Protein AF-A0A0X8JQM3-F1 (afdb_monomer)

pLDDT: mean 90.04, std 14.04, range [33.53, 98.5]

Secondary structure (DSSP, 8-state):
---EEEETTEEEEEHHHHHHHHHHHHHS-HHHHHHHTT--HHHHHHHHHHHHHHHTS-SEEEESSSS-EEEE-HHHHHHHHHHHHHHHHHHHHHHHHHHHHH-TT---HHHHHHHH-TTGGGG-

InterPro domains:
  IPR000847 LysR, HTH, N-terminal domain [PF00126] (20-77)
  IPR036388 Winged helix-like DNA-binding domain superfamily [G3DSA:1.10.10.10] (1-120)
  IPR036390 Winged helix DNA-binding domain superfamily [SSF46785] (2-94)
  IPR051815 Molybdate-responsive transcriptional regulator [PTHR30432] (2-79)

Solvent-accessible surface area (backbone atoms only — not comparable to full-atom values): 7114 Å² total; per-residue (Å²): 136,92,62,72,44,68,59,90,96,40,80,43,45,34,61,74,53,36,51,41,54,51,32,18,56,74,62,30,18,61,55,60,20,16,54,78,68,79,39,53,53,67,57,45,52,51,52,52,49,51,27,26,65,75,68,75,47,66,38,61,44,78,45,81,92,86,71,75,27,33,37,60,30,75,61,29,49,49,54,34,53,52,50,54,54,51,51,51,54,52,51,53,51,50,50,55,51,45,23,72,77,76,35,80,84,66,71,55,71,68,59,50,49,52,72,74,48,73,75,74,66,84,79,117

Mean predicted aligned error: 6.15 Å

Radius of gyration: 17.43 Å; Cα contacts (8 Å, |Δi|>4): 123; chains: 1; bounding box: 42×26×52 Å

Foldseek 3Di:
DWDFDDDDPDGQGTDLLLQLQVLLQVVLDSCRSCVVSVHHSVVSVVSQVSNCVVVVHHQWDFDDDDDTGIHGDPVVVVVSVVNVVVVVVVVVVVQVVCCVPVHVPDDDPVRVCCVVPVPPPPPD

Organism: NCBI:txid888061

Nearest PDB structures (foldseek):
  1b9m-assembly1_A  TM=7.193E-01  e=2.622E-07  Escherichia coli
  1b9m-assembly1_B  TM=7.383E-01  e=9.643E-06  Escherichia coli
  1b9n-assembly1_B  TM=7.422E-01  e=1.704E-05  Escherichia coli
  1o7l-assembly2_C  TM=7.874E-01  e=2.060E-05  Escherichia coli
  2ijl-assembly1_A  TM=8.083E-01  e=3.329E-04  Agrobacterium fabrum str. C58

Structure (mmCIF, N/CA/C/O backbone):
data_AF-A0A0X8JQM3-F1
#
_entry.id   AF-A0A0X8JQM3-F1
#
loop_
_atom_site.group_PDB
_atom_site.id
_atom_site.type_symbol
_atom_site.label_atom_id
_atom_site.label_alt_id
_atom_site.label_comp_id
_atom_site.label_asym_id
_atom_site.label_entity_id
_atom_site.label_seq_id
_atom_site.pdbx_PDB_ins_code
_atom_site.Cartn_x
_atom_site.Cartn_y
_atom_site.Cartn_z
_atom_site.occupancy
_atom_site.B_iso_or_equiv
_atom_site.auth_seq_id
_atom_site.auth_comp_id
_atom_site.auth_asym_id
_atom_site.auth_atom_id
_atom_site.pdbx_PDB_model_num
ATOM 1 N N . MET A 1 1 ? -5.191 5.503 10.785 1.00 79.19 1 MET A N 1
ATOM 2 C CA . MET A 1 1 ? -4.125 4.863 11.588 1.00 79.19 1 MET A CA 1
ATOM 3 C C . MET A 1 1 ? -2.926 4.608 10.686 1.00 79.19 1 MET A C 1
ATOM 5 O O . MET A 1 1 ? -3.125 4.148 9.568 1.00 79.19 1 MET A O 1
ATOM 9 N N . HIS A 1 2 ? -1.709 4.935 11.121 1.00 87.31 2 HIS A N 1
ATOM 10 C CA . HIS A 1 2 ? -0.497 4.636 10.355 1.00 87.31 2 HIS A CA 1
ATOM 11 C C . HIS A 1 2 ? 0.145 3.372 10.925 1.00 87.31 2 HIS A C 1
ATOM 13 O O . HIS A 1 2 ? 0.636 3.398 12.046 1.00 87.31 2 HIS A O 1
ATOM 19 N N . LEU A 1 3 ? 0.104 2.276 10.164 1.00 94.94 3 LEU A N 1
ATOM 20 C CA . LEU A 1 3 ? 0.777 1.023 10.505 1.00 94.94 3 LEU A CA 1
ATOM 21 C C . LEU A 1 3 ? 1.906 0.759 9.513 1.00 94.94 3 LEU A C 1
ATOM 23 O O . LEU A 1 3 ? 1.741 0.936 8.298 1.00 94.94 3 LEU A O 1
ATOM 27 N N . TRP A 1 4 ? 3.044 0.324 10.039 1.00 96.19 4 TRP A N 1
ATOM 28 C CA . TRP A 1 4 ? 4.214 -0.048 9.261 1.00 96.19 4 TRP A CA 1
ATOM 29 C C . TRP A 1 4 ? 5.013 -1.143 9.973 1.00 96.19 4 TRP A C 1
ATOM 31 O O . TRP A 1 4 ? 4.819 -1.405 11.157 1.00 96.19 4 TRP A O 1
ATOM 41 N N . LEU A 1 5 ? 5.869 -1.810 9.206 1.00 96.31 5 LEU A N 1
ATOM 42 C CA . LEU A 1 5 ? 6.745 -2.888 9.634 1.00 96.31 5 LEU A CA 1
ATOM 43 C C . LEU A 1 5 ? 8.193 -2.419 9.512 1.00 96.31 5 LEU A C 1
ATOM 45 O O . LEU A 1 5 ? 8.596 -1.862 8.482 1.00 96.31 5 LEU A O 1
ATOM 49 N N . GLU A 1 6 ? 8.961 -2.671 10.564 1.00 94.88 6 GLU A N 1
ATOM 50 C CA . GLU A 1 6 ? 10.368 -2.300 10.677 1.00 94.88 6 GLU A CA 1
ATOM 51 C C . GLU A 1 6 ? 11.237 -3.544 10.835 1.00 94.88 6 GLU A C 1
ATOM 53 O O . GLU A 1 6 ? 10.807 -4.556 11.391 1.00 94.88 6 GLU A O 1
ATOM 58 N N . LEU A 1 7 ? 12.464 -3.457 10.332 1.00 91.44 7 LEU A N 1
ATOM 59 C CA . LEU A 1 7 ? 13.528 -4.401 10.633 1.00 91.44 7 LEU A CA 1
ATOM 60 C C . LEU A 1 7 ? 14.803 -3.604 10.915 1.00 91.44 7 LEU A C 1
ATOM 62 O O . LEU A 1 7 ? 15.263 -2.840 10.065 1.00 91.44 7 LEU A O 1
ATOM 66 N N . GLY A 1 8 ? 15.349 -3.759 12.123 1.00 89.19 8 GLY A N 1
ATOM 67 C CA . GLY A 1 8 ? 16.40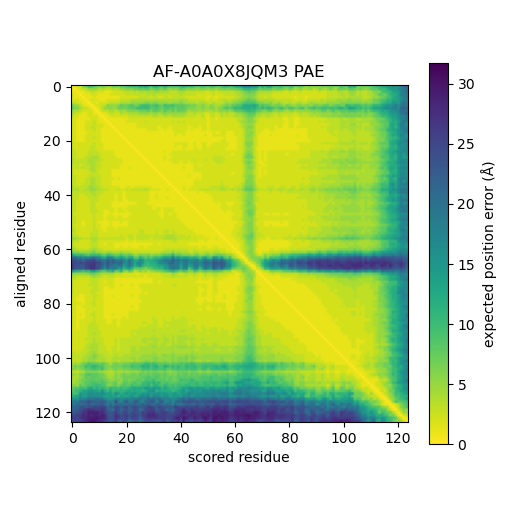3 -2.872 12.618 1.00 89.19 8 GLY A CA 1
ATOM 68 C C . GLY A 1 8 ? 15.902 -1.428 12.681 1.00 89.19 8 GLY A C 1
ATOM 69 O O . GLY A 1 8 ? 14.836 -1.168 13.224 1.00 89.19 8 GLY A O 1
ATOM 70 N N . GLU A 1 9 ? 16.644 -0.502 12.078 1.00 86.44 9 GLU A N 1
ATOM 71 C CA . GLU A 1 9 ? 16.296 0.928 12.028 1.00 86.44 9 GLU A CA 1
ATOM 72 C C . GLU A 1 9 ? 15.525 1.319 10.749 1.00 86.44 9 GLU A C 1
ATOM 74 O O . GLU A 1 9 ? 15.387 2.499 10.429 1.00 86.44 9 GLU A O 1
ATOM 79 N N . SER A 1 10 ? 15.058 0.341 9.963 1.00 84.38 10 SER A N 1
ATOM 80 C CA . SER A 1 10 ? 14.477 0.581 8.636 1.00 84.38 10 SER A CA 1
ATOM 81 C C . SER A 1 10 ? 13.016 0.157 8.531 1.00 84.38 10 SER A C 1
ATOM 83 O O . SER A 1 10 ? 12.674 -1.017 8.679 1.00 84.38 10 SER A O 1
ATOM 85 N N . VAL A 1 11 ? 12.152 1.105 8.152 1.00 90.69 11 VAL A N 1
ATOM 86 C CA . VAL A 1 11 ? 10.770 0.824 7.734 1.00 90.69 11 VAL A CA 1
ATOM 87 C C . VAL A 1 11 ? 10.783 0.153 6.363 1.00 90.69 11 VAL A C 1
ATOM 89 O O . VAL A 1 11 ? 11.002 0.821 5.343 1.00 90.69 11 VAL A O 1
ATOM 92 N N . TYR A 1 12 ? 10.475 -1.141 6.317 1.00 94.00 12 TYR A N 1
ATOM 93 C CA . TYR A 1 12 ? 10.505 -1.913 5.075 1.00 94.00 12 TYR A CA 1
ATOM 94 C C . TYR A 1 12 ? 9.128 -2.077 4.438 1.00 94.00 12 TYR A C 1
ATOM 96 O O . TYR A 1 12 ? 9.044 -2.164 3.215 1.00 94.00 12 TYR A O 1
ATOM 104 N N . PHE A 1 13 ? 8.035 -2.059 5.205 1.00 97.38 13 PHE A N 1
ATOM 105 C CA . PHE A 1 13 ? 6.692 -2.189 4.633 1.00 97.38 13 PHE A CA 1
ATOM 106 C C . PHE A 1 13 ? 5.640 -1.389 5.394 1.00 97.38 13 PHE A C 1
ATOM 108 O O . PHE A 1 13 ? 5.813 -1.052 6.553 1.00 97.38 13 PHE A O 1
ATOM 115 N N . GLY A 1 14 ? 4.555 -1.019 4.725 1.00 97.00 14 GLY A N 1
ATOM 116 C CA . GLY A 1 14 ? 3.503 -0.181 5.295 1.00 97.00 14 GLY A CA 1
ATOM 117 C C . GLY A 1 14 ? 2.445 0.144 4.250 1.00 97.00 14 GLY A C 1
ATOM 118 O O . GLY A 1 14 ? 2.628 -0.172 3.070 1.00 97.00 14 GLY A O 1
ATOM 119 N N . MET A 1 15 ? 1.377 0.837 4.651 1.00 96.44 15 MET A N 1
ATOM 120 C CA . MET A 1 15 ? 0.230 1.088 3.766 1.00 96.44 15 MET A CA 1
ATOM 121 C C . MET A 1 15 ? 0.627 1.761 2.445 1.00 96.44 15 MET A C 1
ATOM 123 O O . MET A 1 15 ? 0.203 1.338 1.376 1.00 96.44 15 MET A O 1
ATOM 127 N N . GLY A 1 16 ? 1.527 2.749 2.483 1.00 96.00 16 GLY A N 1
ATOM 128 C CA . GLY A 1 16 ? 1.990 3.424 1.265 1.00 96.00 16 GLY A CA 1
ATOM 129 C C . GLY A 1 16 ? 2.733 2.510 0.280 1.00 96.00 16 GLY A C 1
ATOM 130 O O . GLY A 1 16 ? 2.675 2.744 -0.923 1.00 96.00 16 GLY A O 1
ATOM 131 N N . ARG A 1 17 ? 3.417 1.464 0.765 1.00 97.44 17 ARG A N 1
ATOM 132 C CA . ARG A 1 17 ? 4.092 0.469 -0.086 1.00 97.44 17 ARG A CA 1
ATOM 133 C C . ARG A 1 17 ? 3.117 -0.591 -0.590 1.00 97.44 17 ARG A C 1
ATOM 135 O O . ARG A 1 17 ? 3.196 -0.948 -1.758 1.00 97.44 17 ARG A O 1
ATOM 142 N N . ALA A 1 18 ? 2.161 -1.019 0.236 1.00 98.19 18 ALA A N 1
ATOM 143 C CA . ALA A 1 18 ? 1.074 -1.891 -0.206 1.00 98.19 18 ALA A CA 1
ATOM 144 C C . ALA A 1 18 ? 0.270 -1.240 -1.346 1.00 98.19 18 ALA A C 1
ATOM 146 O O . ALA A 1 18 ? 0.087 -1.853 -2.393 1.00 98.19 18 ALA A O 1
ATOM 147 N N . MET A 1 19 ? -0.102 0.036 -1.190 1.00 98.06 19 MET A N 1
ATOM 148 C CA . MET A 1 19 ? -0.765 0.820 -2.239 1.00 98.06 19 MET A CA 1
ATOM 149 C C . MET A 1 19 ? 0.112 1.004 -3.476 1.00 98.06 19 MET A C 1
ATOM 151 O O . MET A 1 19 ? -0.389 0.930 -4.591 1.00 98.06 19 MET A O 1
ATOM 155 N N . LEU A 1 20 ? 1.424 1.197 -3.318 1.00 98.31 20 LEU A N 1
ATOM 156 C CA . LEU A 1 20 ? 2.326 1.266 -4.467 1.00 98.31 20 LEU A CA 1
ATOM 157 C C . LEU A 1 20 ? 2.302 -0.031 -5.287 1.00 98.31 20 LEU A C 1
ATOM 159 O O . LEU A 1 20 ? 2.180 0.040 -6.506 1.00 98.31 20 LEU A O 1
ATOM 163 N N . LEU A 1 21 ? 2.388 -1.195 -4.637 1.00 98.31 21 LEU A N 1
ATOM 164 C CA . LEU A 1 21 ? 2.309 -2.491 -5.320 1.00 98.31 21 LEU A CA 1
ATOM 165 C C . LEU A 1 21 ? 0.946 -2.700 -5.988 1.00 98.31 21 LEU A C 1
ATOM 167 O O . LEU A 1 21 ? 0.887 -3.161 -7.123 1.00 98.31 21 LEU A O 1
ATOM 171 N N . ASP A 1 22 ? -0.132 -2.312 -5.310 1.00 98.06 22 ASP A N 1
ATOM 172 C CA . ASP A 1 22 ? -1.489 -2.379 -5.847 1.00 98.06 22 ASP A CA 1
ATOM 173 C C . ASP A 1 22 ? -1.638 -1.568 -7.145 1.00 98.06 22 ASP A C 1
ATOM 175 O O . ASP A 1 22 ? -2.044 -2.098 -8.177 1.00 98.06 22 ASP A O 1
ATOM 179 N N . ARG A 1 23 ? -1.169 -0.314 -7.147 1.00 97.94 23 ARG A N 1
ATOM 180 C CA . ARG A 1 23 ? -1.203 0.552 -8.336 1.00 97.94 23 ARG A CA 1
ATOM 181 C C . ARG A 1 23 ? -0.250 0.113 -9.442 1.00 97.94 23 ARG A C 1
ATOM 183 O O . ARG A 1 23 ? -0.500 0.399 -10.611 1.00 97.94 23 ARG A O 1
ATOM 190 N N . ILE A 1 24 ? 0.844 -0.570 -9.109 1.00 96.81 24 ILE A N 1
ATOM 191 C CA . ILE A 1 24 ? 1.706 -1.191 -10.123 1.00 96.81 24 ILE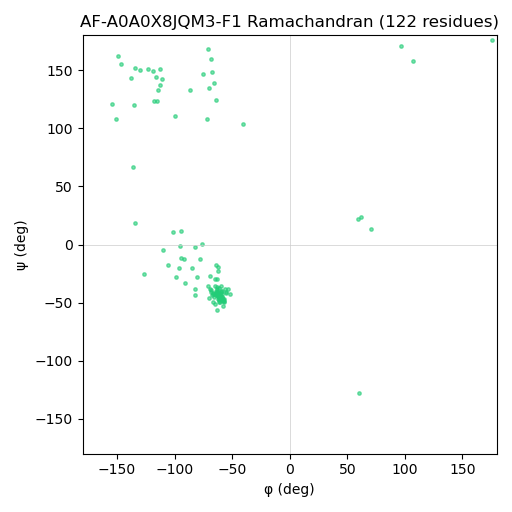 A CA 1
ATOM 192 C C . ILE A 1 24 ? 0.954 -2.315 -10.833 1.00 96.81 24 ILE A C 1
ATOM 194 O O . ILE A 1 24 ? 1.006 -2.362 -12.059 1.00 96.81 24 ILE A O 1
ATOM 198 N N . GLU A 1 25 ? 0.256 -3.176 -10.089 1.00 95.56 25 GLU A N 1
ATOM 199 C CA . GLU A 1 25 ? -0.545 -4.260 -10.668 1.00 95.56 25 GLU A CA 1
ATOM 200 C C . GLU A 1 25 ? -1.704 -3.704 -11.516 1.00 95.56 25 GLU A C 1
ATOM 202 O O . GLU A 1 25 ? -1.938 -4.198 -12.615 1.00 95.56 25 GLU A O 1
ATOM 207 N N . GLU A 1 26 ? -2.368 -2.633 -11.059 1.00 95.81 26 GLU A N 1
ATOM 208 C CA . GLU A 1 26 ? -3.459 -1.959 -11.784 1.00 95.81 26 GLU A CA 1
ATOM 209 C C . GLU A 1 26 ? -2.979 -1.302 -13.091 1.00 95.81 26 GLU A C 1
ATOM 211 O O . GLU A 1 26 ? -3.556 -1.512 -14.158 1.00 95.81 26 GLU A O 1
ATOM 216 N N . TYR A 1 27 ? -1.915 -0.492 -13.035 1.00 95.31 27 TYR A N 1
ATOM 217 C CA . TYR A 1 27 ? -1.481 0.312 -14.185 1.00 95.31 27 TYR A CA 1
ATOM 218 C C . TYR A 1 27 ? -0.451 -0.369 -15.082 1.00 95.31 27 TYR A C 1
ATOM 220 O O . TYR A 1 27 ? -0.120 0.171 -16.144 1.00 95.31 27 TYR A O 1
ATOM 228 N N . GLY A 1 28 ? 0.135 -1.480 -14.635 1.00 94.69 28 GLY A N 1
ATOM 229 C CA . GLY A 1 28 ? 1.270 -2.124 -15.292 1.00 94.69 28 GLY A CA 1
ATOM 230 C C . GLY A 1 28 ? 2.500 -1.216 -15.406 1.00 94.69 28 GLY A C 1
ATOM 231 O O . GLY A 1 28 ? 3.318 -1.384 -16.307 1.00 94.69 28 GLY A O 1
ATOM 232 N N . SER A 1 29 ? 2.615 -0.181 -14.566 1.00 93.50 29 SER A N 1
ATOM 233 C CA . SER A 1 29 ? 3.635 0.863 -14.697 1.00 93.50 29 SER A CA 1
ATOM 234 C C . SER A 1 29 ? 3.940 1.511 -13.349 1.00 93.50 29 SER A C 1
ATOM 236 O O . SER A 1 29 ? 3.099 2.216 -12.788 1.00 93.50 29 SER A O 1
ATOM 238 N N . LEU A 1 30 ? 5.201 1.438 -12.922 1.00 94.69 30 LEU A N 1
ATOM 239 C CA . LEU A 1 30 ? 5.671 2.128 -11.723 1.00 94.69 30 LEU A CA 1
ATOM 240 C C . LEU A 1 30 ? 5.511 3.654 -11.785 1.00 94.69 30 LEU A C 1
ATOM 242 O O . LEU A 1 30 ? 5.217 4.280 -10.771 1.00 94.69 30 LEU A O 1
ATOM 246 N N . ARG A 1 31 ? 5.682 4.268 -12.962 1.00 94.94 31 ARG A N 1
ATOM 247 C CA . ARG A 1 31 ? 5.531 5.721 -13.110 1.00 94.94 31 ARG A CA 1
ATOM 248 C C . ARG A 1 31 ? 4.100 6.169 -12.804 1.00 94.94 31 ARG A C 1
ATOM 250 O O . ARG A 1 31 ? 3.912 6.988 -11.915 1.00 94.94 31 ARG A O 1
ATOM 257 N N . LYS A 1 32 ? 3.116 5.599 -13.504 1.00 96.19 32 LYS A N 1
ATOM 258 C CA . LYS A 1 32 ? 1.686 5.846 -13.251 1.00 96.19 32 LYS A CA 1
ATOM 259 C C . LYS A 1 32 ? 1.293 5.553 -11.800 1.00 96.19 32 LYS A C 1
ATOM 261 O O . LYS A 1 32 ? 0.581 6.346 -11.196 1.00 96.19 32 LYS A O 1
ATOM 266 N N . ALA A 1 33 ? 1.809 4.466 -11.220 1.00 96.81 33 ALA A N 1
ATOM 267 C CA . ALA A 1 33 ? 1.576 4.142 -9.816 1.00 96.81 33 ALA A CA 1
ATOM 268 C C . ALA A 1 33 ? 2.092 5.243 -8.876 1.00 96.81 33 ALA A C 1
ATOM 270 O O . ALA A 1 33 ? 1.352 5.714 -8.015 1.00 96.81 33 ALA A O 1
ATOM 271 N N . ALA A 1 34 ? 3.325 5.712 -9.082 1.00 97.12 34 ALA A N 1
ATOM 272 C CA . ALA A 1 34 ? 3.907 6.808 -8.313 1.00 97.12 34 ALA A CA 1
ATOM 273 C C . ALA A 1 34 ? 3.089 8.107 -8.445 1.00 97.12 34 ALA A C 1
ATOM 275 O O . ALA A 1 34 ? 2.748 8.720 -7.434 1.00 97.12 34 ALA A O 1
ATOM 276 N N . GLU A 1 35 ? 2.720 8.479 -9.675 1.00 97.69 35 GLU A N 1
ATOM 277 C CA . GLU A 1 35 ? 1.897 9.661 -9.969 1.00 97.69 35 GLU A CA 1
ATOM 278 C C . GLU A 1 35 ? 0.530 9.589 -9.272 1.00 97.69 35 GLU A C 1
ATOM 280 O O . GLU A 1 35 ? 0.133 10.550 -8.618 1.00 97.69 35 GLU A O 1
ATOM 285 N N . SER A 1 36 ? -0.146 8.434 -9.320 1.00 97.94 36 SER A N 1
ATOM 286 C CA . SER A 1 36 ? -1.452 8.231 -8.667 1.00 97.94 36 SER A CA 1
ATOM 287 C C . SER A 1 36 ? -1.412 8.371 -7.142 1.00 97.94 36 SER A C 1
ATOM 289 O O . SER A 1 36 ? -2.428 8.659 -6.515 1.00 97.94 36 SER A O 1
ATOM 291 N N . LEU A 1 37 ? -0.233 8.186 -6.544 1.00 97.38 37 LEU A N 1
ATOM 292 C CA . LEU A 1 37 ? 0.003 8.300 -5.107 1.00 97.38 37 LEU A CA 1
ATOM 293 C C . LEU A 1 37 ? 0.662 9.634 -4.727 1.00 97.38 37 LEU A C 1
ATOM 295 O O . LEU A 1 37 ? 1.146 9.778 -3.604 1.00 97.38 37 LEU A O 1
ATOM 299 N N . GLY A 1 38 ? 0.742 10.589 -5.662 1.00 97.44 38 GLY A N 1
ATOM 300 C CA . GLY A 1 38 ? 1.352 11.898 -5.428 1.00 97.44 38 GLY A CA 1
ATOM 301 C C . GLY A 1 38 ? 2.840 11.832 -5.065 1.00 97.44 38 GLY A C 1
ATOM 302 O O . G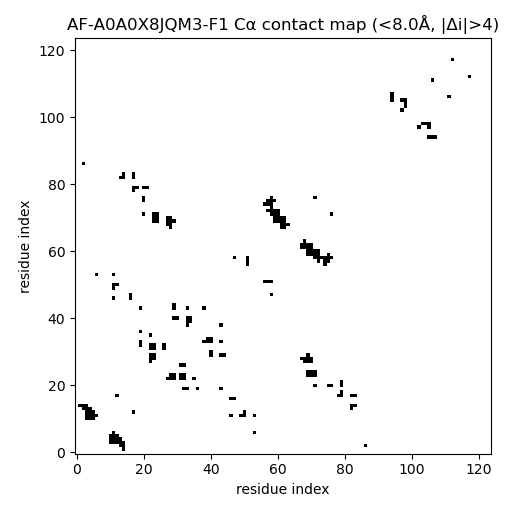LY A 1 38 ? 3.351 12.737 -4.410 1.00 97.44 38 GLY A O 1
ATOM 303 N N . MET A 1 39 ? 3.549 10.764 -5.451 1.00 96.06 39 MET A N 1
ATOM 304 C CA . MET A 1 39 ? 4.974 10.596 -5.166 1.00 96.06 39 MET A CA 1
ATOM 305 C C . MET A 1 39 ? 5.824 10.657 -6.434 1.00 96.06 39 MET A C 1
ATOM 307 O O . MET A 1 39 ? 5.403 10.271 -7.523 1.00 96.06 39 MET A O 1
ATOM 311 N N . SER A 1 40 ? 7.070 11.114 -6.298 1.00 97.81 40 SER A N 1
ATOM 312 C CA . SER A 1 40 ? 8.008 11.080 -7.419 1.00 97.81 40 SER A CA 1
ATOM 313 C C . SER A 1 40 ? 8.377 9.637 -7.772 1.00 97.81 40 SER A C 1
ATOM 315 O O . SER A 1 40 ? 8.482 8.772 -6.899 1.00 97.81 40 SER A O 1
ATOM 317 N N . TYR A 1 41 ? 8.650 9.381 -9.054 1.00 95.88 41 TYR A N 1
ATOM 318 C CA . TYR A 1 41 ? 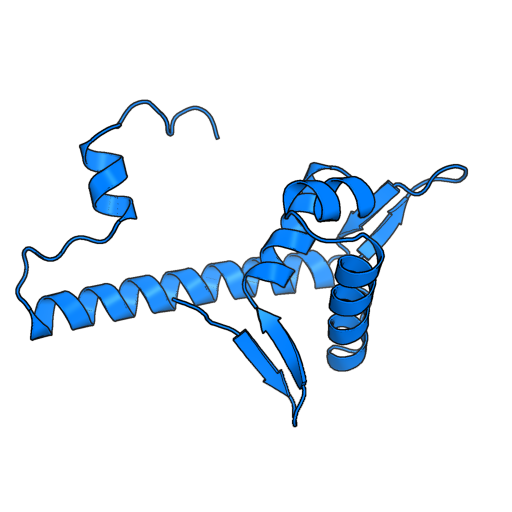9.131 8.075 -9.518 1.00 95.88 41 TYR A CA 1
ATOM 319 C C . TYR A 1 41 ? 10.351 7.586 -8.719 1.00 95.88 41 TYR A C 1
ATOM 321 O O . TYR A 1 41 ? 10.404 6.433 -8.301 1.00 95.88 41 TYR A O 1
ATOM 329 N N . ARG A 1 42 ? 11.308 8.484 -8.437 1.00 97.31 42 ARG A N 1
ATOM 330 C CA . ARG A 1 42 ? 12.504 8.173 -7.639 1.00 97.31 42 ARG A CA 1
ATOM 331 C C . ARG A 1 42 ? 12.148 7.752 -6.209 1.00 97.31 42 ARG A C 1
ATOM 333 O O . ARG A 1 42 ? 12.752 6.815 -5.699 1.00 97.31 42 ARG A O 1
ATOM 340 N N . ALA A 1 43 ? 11.176 8.411 -5.574 1.00 97.12 43 ALA A N 1
ATOM 341 C CA . ALA A 1 43 ? 10.717 8.031 -4.240 1.00 97.12 43 ALA A CA 1
ATOM 342 C C . ALA A 1 43 ? 10.021 6.661 -4.247 1.00 97.12 43 ALA A C 1
ATOM 344 O O . ALA A 1 43 ? 10.281 5.843 -3.367 1.00 97.12 43 ALA A O 1
ATOM 345 N N . ALA A 1 44 ? 9.184 6.388 -5.252 1.00 97.00 44 ALA A N 1
ATOM 346 C CA . ALA A 1 44 ? 8.535 5.089 -5.418 1.00 97.00 44 ALA A CA 1
ATOM 347 C C . ALA A 1 44 ? 9.560 3.962 -5.615 1.00 97.00 44 ALA A C 1
ATOM 349 O O . ALA A 1 44 ? 9.512 2.950 -4.918 1.00 97.00 44 ALA A O 1
ATOM 350 N N . TRP A 1 45 ? 10.536 4.169 -6.505 1.00 96.19 45 TRP A N 1
ATOM 351 C CA . TRP A 1 45 ? 11.611 3.208 -6.753 1.00 96.19 45 TRP A CA 1
ATOM 352 C C . TRP A 1 45 ? 12.467 2.962 -5.511 1.00 96.19 45 TRP A C 1
ATOM 354 O O . TRP A 1 45 ? 12.740 1.814 -5.184 1.00 96.19 45 TRP A O 1
ATOM 364 N N . GLY A 1 46 ? 12.842 4.020 -4.785 1.00 96.62 46 GLY A N 1
ATOM 365 C CA . GLY A 1 46 ? 13.608 3.893 -3.544 1.00 96.62 46 GLY A CA 1
ATOM 366 C C . GLY A 1 46 ? 12.867 3.086 -2.477 1.00 96.62 46 GLY A C 1
ATOM 367 O O . GLY A 1 46 ? 13.449 2.191 -1.874 1.00 96.62 46 GLY A O 1
ATOM 368 N N . LYS A 1 47 ? 11.564 3.342 -2.287 1.00 96.00 47 LYS A N 1
ATOM 369 C CA . LYS A 1 47 ? 10.727 2.579 -1.346 1.00 96.00 47 LYS A CA 1
ATOM 370 C C . LYS A 1 47 ? 10.631 1.105 -1.720 1.00 96.00 47 LYS A C 1
ATOM 372 O O . LYS A 1 47 ? 10.725 0.275 -0.824 1.00 96.00 47 LYS A O 1
ATOM 377 N N . LEU A 1 48 ? 10.434 0.811 -3.006 1.00 96.75 48 LEU A N 1
ATOM 378 C CA . LEU A 1 48 ? 10.370 -0.549 -3.536 1.00 96.75 48 LEU A CA 1
ATOM 379 C C . LEU A 1 48 ? 11.692 -1.293 -3.311 1.00 96.75 48 LEU A C 1
ATOM 381 O O . LEU A 1 48 ? 11.680 -2.381 -2.749 1.00 96.75 48 LEU A O 1
ATOM 385 N N . ARG A 1 49 ? 12.824 -0.680 -3.679 1.00 96.25 49 ARG A N 1
ATOM 386 C CA . ARG A 1 49 ? 14.158 -1.279 -3.516 1.00 96.25 49 ARG A CA 1
ATOM 387 C C . ARG A 1 49 ? 14.503 -1.543 -2.057 1.00 96.25 49 ARG A C 1
ATOM 389 O O .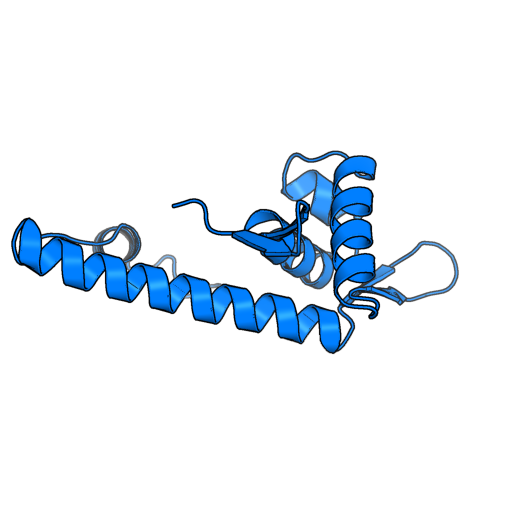 ARG A 1 49 ? 14.906 -2.649 -1.737 1.00 96.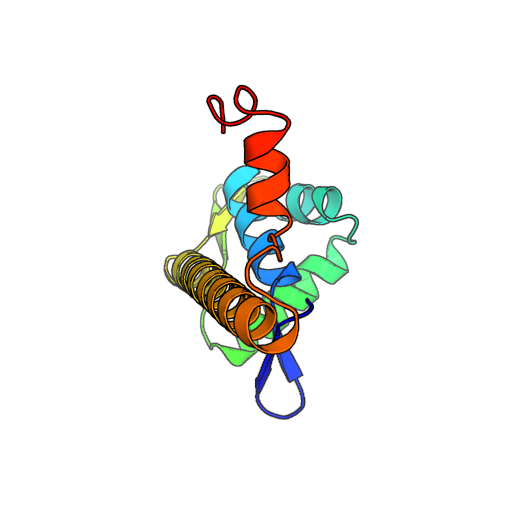25 49 ARG A O 1
ATOM 396 N N . SER A 1 50 ? 14.229 -0.583 -1.175 1.00 95.69 50 SER A N 1
ATOM 397 C CA . SER A 1 50 ? 14.389 -0.759 0.274 1.00 95.69 50 SER A CA 1
ATOM 398 C C . SER A 1 50 ? 13.592 -1.956 0.807 1.00 95.69 50 SER A C 1
ATOM 400 O O . SER A 1 50 ? 14.059 -2.658 1.698 1.00 95.69 50 SER A O 1
ATOM 402 N N . THR A 1 51 ? 12.387 -2.199 0.286 1.00 96.81 51 THR A N 1
ATOM 403 C CA . THR A 1 51 ? 11.604 -3.376 0.670 1.00 96.81 51 THR A CA 1
ATOM 404 C C . THR A 1 51 ? 12.222 -4.663 0.126 1.00 96.81 51 THR A C 1
ATOM 406 O O . THR A 1 51 ? 12.348 -5.629 0.870 1.00 96.81 51 THR A O 1
ATOM 409 N N . GLU A 1 52 ? 12.610 -4.683 -1.151 1.00 96.81 52 GLU A N 1
ATOM 410 C CA . GLU A 1 52 ? 13.241 -5.846 -1.794 1.00 96.81 52 GLU A CA 1
ATOM 411 C C . GLU A 1 52 ? 14.552 -6.244 -1.101 1.00 96.81 52 GLU A C 1
ATOM 413 O O . GLU A 1 52 ? 14.796 -7.428 -0.893 1.00 96.81 52 GLU A O 1
ATOM 418 N N . GLU A 1 53 ? 15.363 -5.269 -0.683 1.00 95.50 53 GLU A N 1
ATOM 419 C CA . GLU A 1 53 ? 16.612 -5.483 0.061 1.00 95.50 53 GLU A CA 1
ATOM 420 C C . GLU A 1 53 ? 16.374 -6.186 1.400 1.00 95.50 53 GLU A C 1
ATOM 422 O O . GLU A 1 53 ? 17.088 -7.126 1.740 1.00 95.50 53 GLU A O 1
ATOM 427 N N . VAL A 1 54 ? 15.348 -5.766 2.143 1.00 95.38 54 VAL A N 1
ATOM 428 C CA . VAL A 1 54 ? 15.008 -6.360 3.443 1.00 95.38 54 VAL A CA 1
ATOM 429 C C . VAL A 1 54 ? 14.426 -7.766 3.292 1.00 95.38 54 VAL A C 1
ATOM 431 O O . VAL A 1 54 ? 14.682 -8.631 4.127 1.00 95.38 54 VAL A O 1
ATOM 434 N N . LEU A 1 55 ? 13.647 -8.009 2.237 1.00 94.12 55 LEU A N 1
ATOM 435 C CA . LEU A 1 55 ? 13.010 -9.306 2.000 1.00 94.12 55 LEU A CA 1
ATOM 436 C C . LEU A 1 55 ? 13.918 -10.309 1.281 1.00 94.12 55 LEU A C 1
ATOM 438 O O . LEU A 1 55 ? 13.646 -11.504 1.328 1.00 94.12 55 LEU A O 1
ATOM 442 N N . GLY A 1 56 ? 14.961 -9.839 0.594 1.00 95.94 56 GLY A N 1
ATOM 443 C CA . GLY A 1 56 ? 15.835 -10.678 -0.225 1.00 95.94 56 GLY A CA 1
ATOM 444 C C . GLY A 1 56 ? 15.182 -11.208 -1.508 1.00 95.94 56 GLY A C 1
ATOM 445 O O . GLY A 1 56 ? 15.728 -12.110 -2.140 1.00 95.94 56 GLY A O 1
ATOM 446 N N . GLU A 1 57 ? 14.031 -10.667 -1.915 1.00 96.38 57 GLU A N 1
ATOM 447 C CA . GLU A 1 57 ? 13.273 -11.102 -3.092 1.00 96.38 57 GLU A CA 1
ATOM 448 C C . GLU A 1 57 ? 12.741 -9.893 -3.878 1.00 96.38 57 GLU A C 1
ATOM 450 O O . GLU A 1 57 ? 12.314 -8.894 -3.296 1.00 96.38 57 GLU A O 1
ATOM 455 N N . ALA A 1 58 ? 12.720 -9.992 -5.212 1.00 97.62 58 ALA A N 1
ATOM 456 C CA . ALA A 1 58 ? 12.118 -8.969 -6.065 1.00 97.62 58 ALA A CA 1
ATOM 457 C C . ALA A 1 58 ? 10.590 -8.977 -5.922 1.00 97.62 58 ALA A C 1
ATOM 459 O O . ALA A 1 58 ? 9.955 -10.033 -5.988 1.00 97.62 58 ALA A O 1
ATOM 460 N N . LEU A 1 59 ? 9.981 -7.801 -5.776 1.00 98.19 59 LEU A N 1
ATOM 461 C CA . LEU A 1 59 ? 8.530 -7.644 -5.652 1.00 98.19 59 LEU A CA 1
ATOM 462 C C . LEU A 1 59 ? 7.867 -7.310 -6.985 1.00 98.19 59 LEU A C 1
ATOM 464 O O . LEU A 1 59 ? 6.667 -7.538 -7.145 1.00 98.19 59 LEU A O 1
ATOM 468 N N . VAL A 1 60 ? 8.636 -6.799 -7.948 1.00 97.06 60 VAL A N 1
ATOM 469 C CA . VAL A 1 60 ? 8.160 -6.519 -9.305 1.00 97.06 60 VAL A CA 1
ATOM 470 C C . VAL A 1 60 ? 9.094 -7.101 -10.358 1.00 97.06 60 VAL A C 1
ATOM 472 O O . VAL A 1 60 ? 10.306 -7.168 -10.171 1.00 97.06 60 VAL A O 1
ATOM 475 N N . GLU A 1 61 ? 8.528 -7.464 -11.501 1.00 94.56 61 GLU A N 1
ATOM 476 C CA . GLU A 1 61 ? 9.255 -7.905 -12.689 1.00 94.56 61 GLU A CA 1
ATOM 477 C C . GLU A 1 61 ? 8.900 -7.036 -13.899 1.00 94.56 61 GLU A C 1
ATOM 479 O O . GLU A 1 61 ? 7.803 -6.474 -13.992 1.00 94.56 61 GLU A O 1
ATOM 484 N N . THR A 1 62 ? 9.847 -6.896 -14.828 1.00 91.81 62 THR A N 1
ATOM 485 C CA . THR A 1 62 ? 9.645 -6.136 -16.065 1.00 91.81 62 THR A CA 1
ATOM 486 C C . THR A 1 62 ? 9.029 -7.012 -17.143 1.00 91.81 62 THR A C 1
ATOM 488 O O . THR A 1 62 ? 9.538 -8.093 -17.433 1.00 91.81 62 THR A O 1
ATOM 491 N N . VAL A 1 63 ? 7.994 -6.506 -17.806 1.00 85.50 63 VAL A N 1
ATOM 492 C CA . VAL A 1 63 ? 7.282 -7.193 -18.885 1.00 85.50 63 VAL A CA 1
ATOM 493 C C . VAL A 1 63 ? 7.471 -6.418 -20.200 1.00 85.50 63 VAL A C 1
ATOM 495 O O . VAL A 1 63 ? 7.152 -5.229 -20.275 1.00 85.50 63 VAL A O 1
ATOM 498 N N . GLY A 1 64 ? 7.985 -7.083 -21.244 1.00 75.00 64 GLY A N 1
ATOM 499 C CA . GLY A 1 64 ? 8.154 -6.531 -22.603 1.00 75.00 64 GLY A CA 1
ATOM 500 C C . GLY A 1 64 ? 9.552 -5.975 -22.944 1.00 75.00 64 GLY A C 1
ATOM 501 O O . GLY A 1 64 ? 10.422 -5.866 -22.088 1.00 75.00 64 GLY A O 1
ATOM 502 N N . THR A 1 65 ? 9.780 -5.638 -24.226 1.00 61.31 65 THR A N 1
ATOM 503 C CA . THR A 1 65 ? 11.134 -5.416 -24.794 1.00 61.31 65 THR A CA 1
ATOM 504 C C . THR A 1 65 ? 11.538 -3.961 -25.060 1.00 61.31 65 THR A C 1
ATOM 506 O O . THR A 1 65 ? 12.725 -3.706 -25.241 1.00 61.31 65 THR A O 1
ATOM 509 N N . LYS A 1 66 ? 10.607 -2.992 -25.121 1.00 55.34 66 LYS A N 1
ATOM 510 C CA . LYS A 1 66 ? 10.942 -1.609 -25.549 1.00 55.34 66 LYS A CA 1
ATOM 511 C C . LYS A 1 66 ? 10.529 -0.474 -24.609 1.00 55.34 66 LYS A C 1
ATOM 513 O O . LYS A 1 66 ? 11.183 0.564 -24.648 1.00 55.34 66 LYS A O 1
ATOM 518 N N . ARG A 1 67 ? 9.501 -0.631 -23.764 1.00 53.84 67 ARG A N 1
ATOM 519 C CA . ARG A 1 67 ? 9.133 0.338 -22.708 1.00 53.84 67 ARG A CA 1
ATOM 520 C C . ARG A 1 67 ? 8.473 -0.396 -21.538 1.00 53.84 67 ARG A C 1
ATOM 522 O O . ARG A 1 67 ? 7.356 -0.874 -21.684 1.00 53.84 67 ARG A O 1
ATOM 529 N N . GLY A 1 68 ? 9.209 -0.497 -20.430 1.00 61.22 68 GLY A N 1
ATOM 530 C CA . GLY A 1 68 ? 8.916 -1.266 -19.218 1.00 61.22 68 GLY A CA 1
ATOM 531 C C . GLY A 1 68 ? 7.464 -1.246 -18.748 1.00 61.22 68 GLY A C 1
ATOM 532 O O . GLY A 1 68 ? 7.020 -0.285 -18.120 1.00 61.22 68 GLY A O 1
ATOM 533 N N . GLY A 1 69 ? 6.766 -2.352 -19.006 1.00 84.00 69 GLY A N 1
ATOM 534 C CA . GLY A 1 69 ? 5.651 -2.762 -18.169 1.00 84.00 69 GLY A CA 1
ATOM 535 C C . GLY A 1 69 ? 6.197 -3.349 -16.871 1.00 84.00 69 GLY A C 1
ATOM 536 O O . GLY A 1 69 ? 7.263 -3.964 -16.873 1.00 84.00 69 GLY A O 1
ATOM 537 N N . TYR A 1 70 ? 5.487 -3.157 -15.770 1.00 93.00 70 TYR A N 1
ATOM 538 C CA . TYR A 1 70 ? 5.777 -3.799 -14.492 1.00 93.00 70 TYR A CA 1
ATOM 539 C C . TYR A 1 70 ? 4.618 -4.713 -14.117 1.00 93.00 70 TYR A C 1
ATOM 541 O O . TYR A 1 70 ? 3.464 -4.381 -14.374 1.00 93.00 70 TYR A O 1
ATOM 549 N N . ARG A 1 71 ? 4.927 -5.845 -13.495 1.00 94.75 71 ARG A N 1
ATOM 550 C CA . ARG A 1 71 ? 3.952 -6.724 -12.843 1.00 94.75 71 ARG A CA 1
ATOM 551 C C . ARG A 1 71 ? 4.489 -7.119 -11.480 1.00 94.75 71 ARG A C 1
ATOM 553 O O . ARG A 1 71 ? 5.705 -7.184 -11.305 1.00 94.75 71 ARG A O 1
ATOM 560 N N . LEU A 1 72 ? 3.612 -7.396 -10.524 1.00 97.81 72 LEU A N 1
ATOM 561 C CA . LEU A 1 72 ? 4.041 -8.000 -9.273 1.00 97.81 72 LEU A CA 1
ATOM 562 C C . LEU A 1 72 ? 4.578 -9.418 -9.500 1.00 97.81 72 LEU A C 1
ATOM 564 O O . LEU A 1 72 ? 3.991 -10.230 -10.223 1.00 97.81 72 LEU A O 1
ATOM 568 N N . THR A 1 73 ? 5.661 -9.748 -8.809 1.00 98.19 73 THR A N 1
ATOM 569 C CA . THR A 1 73 ? 6.082 -11.140 -8.637 1.00 98.19 73 THR A CA 1
ATOM 570 C C . THR A 1 73 ? 5.106 -11.856 -7.687 1.00 98.19 73 THR A C 1
ATOM 572 O O . THR A 1 73 ? 4.294 -11.208 -7.012 1.00 98.19 73 THR A O 1
ATOM 575 N N . PRO A 1 74 ? 5.164 -13.195 -7.566 1.00 98.19 74 PRO A N 1
ATOM 576 C CA . PRO A 1 74 ? 4.434 -13.903 -6.515 1.00 98.19 74 PRO A CA 1
ATOM 577 C C . PRO A 1 74 ? 4.734 -13.367 -5.104 1.00 98.19 74 PRO A C 1
ATOM 579 O O . PRO A 1 74 ? 3.813 -13.227 -4.300 1.00 98.19 74 PRO A O 1
ATOM 582 N N . ALA A 1 75 ? 5.990 -12.997 -4.822 1.00 98.25 75 ALA A N 1
ATOM 583 C CA . ALA A 1 75 ? 6.381 -12.386 -3.553 1.00 98.25 75 ALA A CA 1
ATOM 584 C C . ALA A 1 75 ? 5.733 -11.005 -3.352 1.00 98.25 75 ALA A C 1
ATOM 586 O O . ALA A 1 75 ? 5.199 -10.737 -2.274 1.00 98.25 75 ALA A O 1
ATOM 587 N N . GLY A 1 76 ? 5.699 -10.175 -4.404 1.00 98.25 76 GLY A N 1
ATOM 588 C CA . GLY A 1 76 ? 5.023 -8.874 -4.424 1.00 98.25 76 GLY A CA 1
ATOM 589 C C . GLY A 1 76 ? 3.535 -8.960 -4.098 1.00 98.25 76 GLY A C 1
ATOM 590 O O . GLY A 1 76 ? 3.054 -8.241 -3.221 1.00 98.25 76 GLY A O 1
ATOM 591 N N . ARG A 1 77 ? 2.810 -9.882 -4.748 1.00 98.50 77 ARG A N 1
ATOM 592 C CA . ARG A 1 77 ? 1.390 -10.133 -4.441 1.00 98.50 77 ARG A CA 1
ATOM 593 C C . ARG A 1 77 ? 1.209 -10.593 -2.998 1.00 98.50 77 ARG A C 1
ATOM 595 O O . ARG A 1 77 ? 0.432 -9.998 -2.262 1.00 98.50 77 ARG A O 1
ATOM 602 N N . ARG A 1 78 ? 1.997 -11.581 -2.564 1.00 98.50 78 ARG A N 1
ATOM 603 C CA . ARG A 1 78 ? 1.910 -12.152 -1.214 1.00 98.50 78 ARG A CA 1
ATOM 604 C C . ARG A 1 78 ? 2.085 -11.101 -0.117 1.00 98.50 78 ARG A C 1
ATOM 606 O O . ARG A 1 78 ? 1.272 -11.058 0.799 1.00 98.50 78 ARG A O 1
ATOM 613 N N . ILE A 1 79 ? 3.117 -10.252 -0.183 1.00 98.19 79 ILE A N 1
ATOM 614 C CA . ILE A 1 79 ? 3.337 -9.252 0.874 1.00 98.19 79 ILE A CA 1
ATOM 615 C C . ILE A 1 79 ? 2.259 -8.163 0.878 1.00 98.19 79 ILE A C 1
ATOM 617 O O . ILE A 1 79 ? 1.812 -7.758 1.953 1.00 98.19 79 ILE A O 1
ATOM 621 N N . ARG A 1 80 ? 1.801 -7.724 -0.303 1.00 98.38 80 ARG A N 1
ATOM 622 C CA . ARG A 1 80 ? 0.680 -6.784 -0.426 1.00 98.38 80 ARG A CA 1
ATOM 623 C C . ARG A 1 80 ? -0.568 -7.360 0.243 1.00 98.38 80 ARG A C 1
ATOM 625 O O . ARG A 1 80 ? -1.147 -6.705 1.106 1.00 98.38 80 ARG A O 1
ATOM 632 N N . ASP A 1 81 ? -0.941 -8.582 -0.123 1.00 98.31 81 ASP A N 1
ATOM 633 C CA . ASP A 1 81 ? -2.180 -9.218 0.328 1.00 98.31 81 ASP A CA 1
ATOM 634 C C . ASP A 1 81 ? -2.134 -9.511 1.834 1.00 98.31 81 ASP A C 1
ATOM 636 O O . ASP A 1 81 ? -3.074 -9.178 2.557 1.00 98.31 81 ASP A O 1
ATOM 640 N N . ASN A 1 82 ? -1.003 -10.021 2.334 1.00 98.19 82 ASN A N 1
ATOM 641 C CA . ASN A 1 82 ? -0.795 -10.253 3.764 1.00 98.19 82 ASN A CA 1
ATOM 642 C C . ASN A 1 82 ? -0.893 -8.958 4.578 1.00 98.19 82 ASN A C 1
ATOM 644 O O . ASN A 1 82 ? -1.511 -8.947 5.640 1.00 98.19 82 ASN A O 1
ATOM 648 N N . PHE A 1 83 ? -0.303 -7.862 4.091 1.00 98.12 83 PHE A N 1
ATOM 649 C CA . PHE A 1 83 ? -0.367 -6.583 4.791 1.00 98.12 83 PHE A CA 1
ATOM 650 C C . PHE A 1 83 ? -1.790 -6.022 4.825 1.00 98.12 83 PHE A C 1
ATOM 652 O O . PHE A 1 83 ? -2.221 -5.547 5.870 1.00 98.12 83 PHE A O 1
ATOM 659 N N . ILE A 1 84 ? -2.533 -6.091 3.714 1.00 96.62 84 ILE A N 1
ATOM 660 C CA . ILE A 1 84 ? -3.932 -5.639 3.659 1.00 96.62 84 ILE A CA 1
ATOM 661 C C . ILE A 1 84 ? -4.800 -6.472 4.609 1.00 96.62 84 ILE A C 1
ATOM 663 O O . ILE A 1 84 ? -5.604 -5.907 5.349 1.00 96.62 84 ILE A O 1
ATOM 667 N N . ALA A 1 85 ? -4.627 -7.795 4.618 1.00 97.31 85 ALA A N 1
ATOM 668 C CA . ALA A 1 85 ? -5.357 -8.683 5.519 1.00 97.31 85 ALA A CA 1
ATOM 669 C C . ALA A 1 85 ? -5.050 -8.374 6.993 1.00 97.31 85 ALA A C 1
ATOM 671 O O . ALA A 1 85 ? -5.968 -8.216 7.797 1.00 97.31 85 ALA A O 1
ATOM 672 N N . TRP A 1 86 ? -3.769 -8.218 7.337 1.00 98.00 86 TRP A N 1
ATOM 673 C CA . TRP A 1 86 ? -3.355 -7.840 8.686 1.00 98.00 86 TRP A CA 1
ATOM 674 C C . TRP A 1 86 ? -3.899 -6.467 9.094 1.00 98.00 86 TRP A C 1
ATOM 676 O O . TRP A 1 86 ? -4.443 -6.329 10.185 1.00 98.00 86 TRP A O 1
ATOM 686 N N . PHE A 1 87 ? -3.812 -5.467 8.215 1.00 96.50 87 PHE A N 1
ATOM 687 C CA . PHE A 1 87 ? -4.315 -4.121 8.482 1.00 96.50 87 PHE A CA 1
ATOM 688 C C . PHE A 1 87 ? -5.810 -4.130 8.828 1.00 96.50 87 PHE A C 1
ATOM 690 O O . PHE A 1 87 ? -6.192 -3.556 9.845 1.00 96.50 87 PHE A O 1
ATOM 697 N N . LYS A 1 88 ? -6.632 -4.850 8.048 1.00 94.31 88 LYS A N 1
ATOM 698 C CA . LYS A 1 88 ? -8.070 -5.018 8.323 1.00 94.31 88 LYS A CA 1
ATOM 699 C C . LYS A 1 88 ? -8.327 -5.657 9.687 1.00 94.31 88 LYS A C 1
ATOM 701 O O . LYS A 1 88 ? -9.136 -5.148 10.453 1.00 94.31 88 LYS A O 1
ATOM 706 N N . ALA A 1 89 ? -7.589 -6.714 10.027 1.00 96.38 89 ALA A N 1
ATOM 707 C CA . ALA A 1 89 ? -7.720 -7.366 11.329 1.00 96.38 89 ALA A CA 1
ATOM 708 C C . ALA A 1 89 ? -7.378 -6.417 12.495 1.00 96.38 89 ALA A C 1
ATOM 710 O O . ALA A 1 89 ? -8.034 -6.449 13.537 1.00 96.38 89 ALA A O 1
ATOM 711 N N . VAL A 1 90 ? -6.377 -5.542 12.329 1.00 96.44 90 VAL A N 1
ATOM 712 C CA . VAL A 1 90 ? -6.051 -4.523 13.340 1.00 96.44 90 VAL A CA 1
ATOM 713 C C . VAL A 1 90 ? -7.161 -3.473 13.446 1.00 96.44 90 VAL A C 1
ATOM 715 O O . VAL A 1 90 ? -7.507 -3.081 14.559 1.00 96.44 90 VAL A O 1
ATOM 718 N N . GLU A 1 91 ? -7.746 -3.032 12.330 1.00 94.25 91 GLU A N 1
ATOM 719 C CA . GLU A 1 91 ? -8.884 -2.101 12.346 1.00 94.25 91 GLU A CA 1
ATOM 720 C C . GLU A 1 91 ? -10.115 -2.693 13.042 1.00 94.25 91 GLU A C 1
ATOM 722 O O . GLU A 1 91 ? -10.724 -2.029 13.882 1.00 94.25 91 GLU A O 1
ATOM 727 N N . GLU A 1 92 ? -10.445 -3.953 12.757 1.00 94.38 92 GLU A N 1
ATOM 728 C CA . GLU A 1 92 ? -11.543 -4.673 13.408 1.00 94.38 92 GLU A CA 1
ATOM 729 C C . GLU A 1 92 ? -11.312 -4.802 14.919 1.00 94.38 92 GLU A C 1
ATOM 731 O O . GLU A 1 92 ? -12.193 -4.480 15.721 1.00 94.38 92 GLU A O 1
ATOM 736 N N . ALA A 1 93 ? -10.105 -5.204 15.329 1.00 96.38 93 ALA A N 1
ATOM 737 C CA . ALA A 1 93 ? -9.746 -5.293 16.740 1.00 96.38 93 ALA A CA 1
ATOM 738 C C . ALA A 1 93 ? -9.826 -3.925 17.439 1.00 96.38 93 ALA A C 1
ATOM 740 O O . ALA A 1 93 ? -10.353 -3.824 18.550 1.00 96.38 93 ALA A O 1
ATOM 741 N N . ALA A 1 94 ? -9.349 -2.863 16.784 1.00 95.69 94 ALA A N 1
ATOM 742 C CA . ALA A 1 94 ? -9.425 -1.502 17.303 1.00 95.69 94 ALA A CA 1
ATOM 743 C C . ALA A 1 94 ? -10.878 -1.034 17.473 1.00 95.69 94 ALA A C 1
ATOM 745 O O . ALA A 1 94 ? -11.204 -0.425 18.491 1.00 95.69 94 ALA 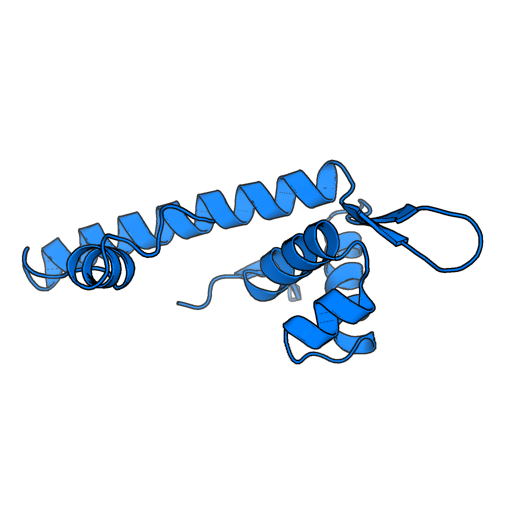A O 1
ATOM 746 N N . LEU A 1 95 ? -11.766 -1.356 16.527 1.00 95.12 95 LEU A N 1
ATOM 747 C CA . LEU A 1 95 ? -13.192 -1.037 16.616 1.00 95.12 95 LEU A CA 1
ATOM 748 C C . LEU A 1 95 ? -13.873 -1.763 17.783 1.00 95.12 95 LEU A C 1
ATOM 750 O O . LEU A 1 95 ? -14.636 -1.147 18.528 1.00 95.12 95 LEU A O 1
ATOM 754 N N . ILE A 1 96 ? -13.574 -3.052 17.976 1.00 96.06 96 ILE A N 1
ATOM 755 C CA . ILE A 1 96 ? -14.084 -3.829 19.116 1.00 96.06 96 ILE A CA 1
ATOM 756 C C . ILE A 1 96 ? -13.663 -3.168 20.434 1.00 96.06 96 ILE A C 1
ATOM 758 O O . ILE A 1 96 ? -14.500 -2.937 21.307 1.00 96.06 96 ILE A O 1
ATOM 762 N N . GLN A 1 97 ? -12.385 -2.800 20.567 1.00 97.50 97 GLN A N 1
ATOM 763 C CA . GLN A 1 97 ? -11.889 -2.115 21.764 1.00 97.50 97 GLN A CA 1
ATOM 764 C C . GLN A 1 97 ? -12.531 -0.738 21.952 1.00 97.50 97 GLN A C 1
ATOM 766 O O . GLN A 1 97 ? -12.931 -0.391 23.062 1.00 97.50 97 GLN A O 1
ATOM 771 N N . ALA A 1 98 ? -12.701 0.031 20.876 1.00 96.62 98 ALA A N 1
ATOM 772 C CA . ALA A 1 98 ? -13.359 1.329 20.937 1.00 96.62 98 ALA A CA 1
ATOM 773 C C . ALA A 1 98 ? -14.803 1.210 21.447 1.00 96.62 98 ALA A C 1
ATOM 775 O O . ALA A 1 98 ? -15.216 2.000 22.292 1.00 96.62 98 ALA A O 1
ATOM 776 N N . ARG A 1 99 ? -15.550 0.187 21.014 1.00 97.00 99 ARG A N 1
ATOM 777 C CA . ARG A 1 99 ? -16.913 -0.071 21.504 1.00 97.00 99 ARG A CA 1
ATOM 778 C C . ARG A 1 99 ? -16.955 -0.439 22.985 1.00 97.00 99 ARG A C 1
ATOM 780 O O . ARG A 1 99 ? -17.887 -0.043 23.681 1.00 97.00 99 ARG A O 1
ATOM 787 N N . HIS A 1 100 ? -15.952 -1.162 23.481 1.00 97.12 100 HIS A N 1
ATOM 788 C CA . HIS A 1 100 ? -15.838 -1.459 24.911 1.00 97.12 100 HIS A CA 1
ATOM 789 C C . HIS A 1 100 ? -15.522 -0.213 25.751 1.00 97.12 100 HIS A C 1
ATOM 791 O O . HIS A 1 100 ? -16.061 -0.075 26.844 1.00 97.12 100 HIS A O 1
ATOM 797 N N . ILE A 1 101 ? -14.668 0.690 25.254 1.00 97.88 101 ILE A N 1
ATOM 798 C CA . ILE A 1 101 ? -14.205 1.872 26.002 1.00 97.88 101 ILE A CA 1
ATOM 799 C C . ILE A 1 101 ? -15.214 3.026 25.932 1.00 97.88 101 ILE A C 1
ATOM 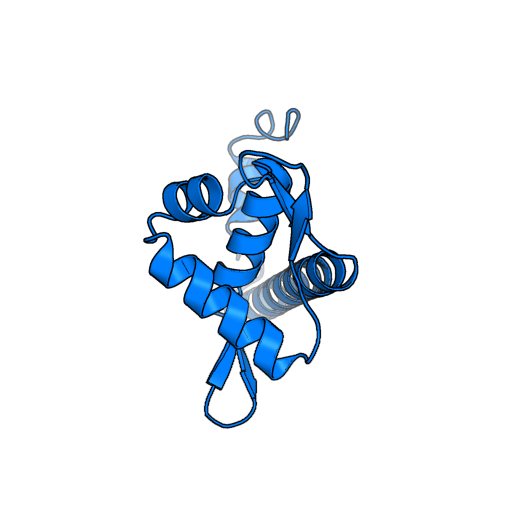801 O O . ILE A 1 101 ? -15.470 3.686 26.936 1.00 97.88 101 ILE A O 1
ATOM 805 N N . PHE A 1 102 ? -15.776 3.283 24.751 1.00 97.00 102 PHE A N 1
ATOM 806 C CA . PHE A 1 102 ? -16.578 4.477 24.467 1.00 97.00 102 PHE A CA 1
ATOM 807 C C . PHE A 1 102 ? -18.073 4.184 24.266 1.00 97.00 102 PHE A C 1
ATOM 809 O O . PHE A 1 102 ? -18.863 5.116 24.143 1.00 97.00 102 PHE A O 1
ATOM 816 N N . GLY A 1 103 ? -18.475 2.910 24.261 1.00 96.25 103 GLY A N 1
ATOM 817 C CA . GLY A 1 103 ? -19.863 2.480 24.099 1.00 96.25 103 GLY A CA 1
ATOM 818 C C . GLY A 1 103 ? -20.163 1.854 22.734 1.00 96.25 103 GLY A C 1
ATOM 819 O O . GLY A 1 103 ? -19.481 2.078 21.736 1.00 96.25 103 GLY A O 1
ATOM 820 N N . LYS A 1 104 ? -21.227 1.046 22.693 1.00 92.25 104 LYS A N 1
ATOM 821 C CA . LYS A 1 104 ? -21.597 0.203 21.540 1.00 92.25 104 LYS A CA 1
ATOM 822 C C . LYS A 1 104 ? -21.935 0.969 20.254 1.00 92.25 104 LYS A C 1
ATOM 824 O O . LYS A 1 104 ? -21.882 0.374 19.184 1.00 92.25 104 LYS A O 1
ATOM 829 N N . ASP A 1 105 ? -22.261 2.255 20.362 1.00 94.19 105 ASP A N 1
ATOM 830 C CA . ASP A 1 105 ? -22.700 3.083 19.233 1.00 94.19 105 ASP A CA 1
ATOM 831 C C . ASP A 1 105 ? -21.522 3.622 18.398 1.00 94.19 105 ASP A C 1
ATOM 833 O O . ASP A 1 105 ? -21.728 4.277 17.378 1.00 94.19 105 ASP A O 1
ATOM 837 N N . VAL A 1 106 ? -20.272 3.333 18.790 1.00 95.12 106 VAL A N 1
ATOM 838 C CA . VAL A 1 106 ? -19.097 3.649 17.969 1.00 95.12 106 VAL A CA 1
ATOM 839 C C . VAL A 1 106 ? -19.133 2.860 16.660 1.00 95.12 106 VAL A C 1
ATOM 841 O O . VAL A 1 106 ? -19.149 1.623 16.638 1.00 95.12 106 VAL A O 1
ATOM 844 N N . GLN A 1 107 ? -19.069 3.606 15.562 1.00 91.25 107 GLN A N 1
ATOM 845 C CA . GLN A 1 107 ? -18.997 3.093 14.201 1.00 91.25 107 GLN A CA 1
ATOM 846 C C . GLN A 1 107 ? -17.624 3.374 13.596 1.00 91.25 107 GLN A C 1
ATOM 848 O O . GLN A 1 107 ? -17.035 4.441 13.798 1.00 91.25 107 GLN A O 1
ATOM 853 N N . SER A 1 108 ? -17.133 2.425 12.811 1.00 88.25 108 SER A N 1
ATOM 854 C CA . SER A 1 108 ? -16.033 2.667 11.889 1.00 88.25 108 SER A CA 1
ATOM 855 C C . SER A 1 108 ? -16.473 3.593 10.756 1.00 88.25 108 SER A C 1
ATOM 857 O O . SER A 1 108 ? -17.657 3.738 10.449 1.00 88.25 108 SER A O 1
ATOM 859 N N . TYR A 1 109 ? -15.495 4.213 10.101 1.00 84.94 109 TYR A N 1
ATOM 860 C CA . TYR A 1 109 ? -15.751 5.004 8.901 1.00 84.94 109 TYR A CA 1
ATOM 861 C C . TYR A 1 109 ? -16.408 4.162 7.794 1.00 84.94 109 TYR A C 1
ATOM 863 O O . TYR A 1 109 ? -17.389 4.595 7.204 1.00 84.94 109 TYR A O 1
ATOM 871 N N . ALA A 1 110 ? -15.931 2.931 7.582 1.00 82.62 110 ALA A N 1
ATOM 872 C CA . ALA A 1 110 ? -16.479 2.024 6.574 1.00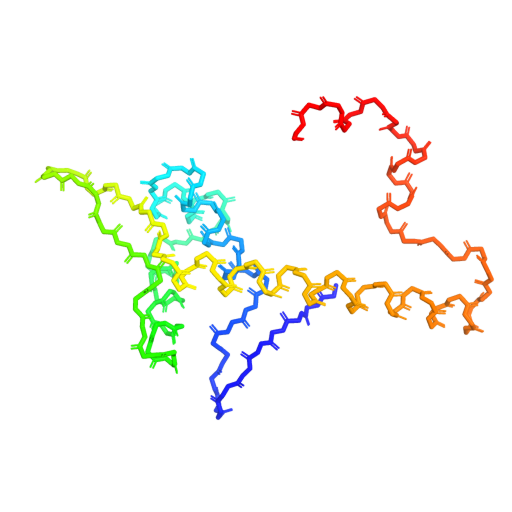 82.62 110 ALA A CA 1
ATOM 873 C C . ALA A 1 110 ? -17.962 1.688 6.819 1.00 82.62 110 ALA A C 1
ATOM 875 O O . ALA A 1 110 ? -18.758 1.715 5.885 1.00 82.62 110 ALA A O 1
ATOM 876 N N . GLU A 1 111 ? -18.351 1.426 8.072 1.00 83.75 111 GLU A N 1
ATOM 877 C CA . GLU A 1 111 ? -19.756 1.177 8.428 1.00 83.75 111 GLU A CA 1
ATOM 878 C C . GLU A 1 111 ? -20.646 2.400 8.159 1.00 83.75 111 GLU A C 1
ATOM 880 O O . GLU A 1 111 ? -21.780 2.236 7.708 1.00 83.75 111 GLU A O 1
ATOM 885 N N . ARG A 1 112 ? -20.135 3.619 8.392 1.00 83.38 112 ARG A N 1
ATOM 886 C CA . ARG A 1 112 ? -20.870 4.860 8.107 1.00 83.38 112 ARG A CA 1
ATOM 887 C C . ARG A 1 112 ? -21.088 5.052 6.608 1.00 83.38 112 ARG A C 1
ATOM 889 O O . ARG A 1 112 ? -22.225 5.240 6.188 1.00 83.38 112 ARG A O 1
ATOM 896 N N . GLU A 1 113 ? -20.037 4.921 5.805 1.00 78.38 113 GLU A N 1
ATOM 897 C CA . GLU A 1 113 ? -20.120 5.056 4.344 1.00 78.38 113 GLU A CA 1
ATOM 898 C C . GLU A 1 113 ? -21.107 4.045 3.734 1.00 78.38 113 GLU A C 1
ATOM 900 O O . GLU A 1 113 ? -21.921 4.402 2.885 1.00 78.38 113 GLU A O 1
ATOM 905 N N . MET A 1 114 ? -21.123 2.802 4.233 1.00 70.50 114 MET A N 1
ATOM 906 C CA . MET A 1 114 ? -22.087 1.774 3.811 1.00 70.50 114 MET A CA 1
ATOM 907 C C . MET A 1 114 ? -23.541 2.117 4.166 1.00 70.50 114 MET A C 1
ATOM 909 O O . MET A 1 114 ? -24.457 1.684 3.469 1.00 70.50 114 MET A O 1
ATOM 913 N N . SER A 1 115 ? -23.762 2.861 5.252 1.00 72.88 115 SER A N 1
ATOM 914 C CA . SER A 1 115 ? -25.097 3.310 5.659 1.00 72.88 115 SER A CA 1
ATOM 915 C C . SER A 1 115 ? -25.577 4.547 4.893 1.00 72.88 115 SER A C 1
ATOM 917 O O . SER A 1 115 ? -26.780 4.708 4.699 1.00 72.88 115 SER A O 1
ATOM 919 N N . GLU A 1 116 ? -24.649 5.391 4.434 1.00 75.12 116 GLU A N 1
ATOM 920 C CA . GLU A 1 116 ? -24.946 6.649 3.743 1.00 75.12 116 GLU A CA 1
ATOM 921 C C . GLU A 1 116 ? -25.047 6.476 2.214 1.00 75.12 116 GLU A C 1
ATOM 923 O O . GLU A 1 116 ? -25.887 7.124 1.592 1.00 75.12 116 GLU A O 1
ATOM 928 N N . HIS A 1 117 ? -24.269 5.567 1.605 1.00 71.31 117 HIS A N 1
ATOM 929 C CA . HIS A 1 117 ? -24.205 5.379 0.143 1.00 71.31 117 HIS A CA 1
ATOM 930 C C . HIS A 1 117 ? -24.231 3.890 -0.281 1.00 71.31 117 HIS A C 1
ATOM 932 O O . HIS A 1 117 ? -23.260 3.371 -0.838 1.00 71.31 117 HIS A O 1
ATOM 938 N N . PRO A 1 118 ? -25.350 3.166 -0.073 1.00 59.25 118 PRO A N 1
ATOM 939 C CA . PRO A 1 118 ? -25.430 1.720 -0.321 1.00 59.25 118 PRO A CA 1
ATOM 940 C C . PRO A 1 118 ? -25.253 1.291 -1.794 1.00 59.25 118 PRO A C 1
ATOM 942 O O . PRO A 1 118 ? -24.969 0.119 -2.053 1.00 59.25 118 PRO A O 1
ATOM 945 N N . ASP A 1 119 ? -25.399 2.199 -2.767 1.00 57.09 119 ASP A N 1
ATOM 946 C CA . ASP A 1 119 ? -25.335 1.876 -4.202 1.00 57.09 119 ASP A CA 1
ATOM 947 C C . ASP A 1 119 ? -23.950 2.062 -4.857 1.00 57.09 119 ASP A C 1
ATOM 949 O O . ASP A 1 119 ? -23.727 1.542 -5.952 1.00 57.09 119 ASP A O 1
ATOM 953 N N . GLU A 1 120 ? -22.978 2.707 -4.201 1.00 52.81 120 GLU A N 1
ATOM 954 C CA . GLU A 1 120 ? -21.659 2.985 -4.807 1.00 52.81 120 GLU A CA 1
ATOM 955 C C . GLU A 1 120 ? -20.704 1.773 -4.828 1.00 52.81 120 GLU A C 1
ATOM 957 O O . GLU A 1 120 ? -19.703 1.774 -5.548 1.00 52.81 120 GLU A O 1
ATOM 962 N N . MET A 1 121 ? -21.023 0.690 -4.108 1.00 47.56 121 MET A N 1
ATOM 963 C CA . MET A 1 121 ? -20.134 -0.476 -3.978 1.00 47.56 121 MET A CA 1
ATOM 964 C C . MET A 1 121 ? -20.425 -1.623 -4.964 1.00 47.56 121 MET A C 1
ATOM 966 O O . MET A 1 121 ? -19.696 -2.609 -4.985 1.00 47.56 121 MET A O 1
ATOM 970 N N . LYS A 1 122 ? -21.446 -1.511 -5.828 1.00 37.97 122 LYS A N 1
ATOM 971 C CA . LYS A 1 122 ? -21.757 -2.542 -6.847 1.00 37.97 122 LYS A CA 1
ATOM 972 C C . LYS A 1 122 ? -20.809 -2.540 -8.055 1.00 37.97 122 LYS A C 1
ATOM 974 O O . LYS A 1 122 ? -21.000 -3.347 -8.961 1.00 37.97 122 LYS A O 1
ATOM 979 N N . SER A 1 123 ? -19.816 -1.648 -8.094 1.00 33.53 123 SER A N 1
ATOM 980 C CA . SER A 1 123 ? -19.021 -1.411 -9.305 1.00 33.53 123 SER A CA 1
ATOM 981 C C . SER A 1 123 ? -17.499 -1.327 -9.101 1.00 33.53 123 SER A C 1
ATOM 983 O O . SER A 1 123 ? -16.818 -0.811 -9.989 1.00 33.53 123 SER A O 1
ATOM 985 N N . ARG A 1 124 ? -16.952 -1.827 -7.982 1.00 34.16 124 ARG A N 1
ATOM 986 C CA . ARG A 1 124 ? -15.496 -1.970 -7.771 1.00 34.16 124 ARG A CA 1
ATOM 987 C C . ARG A 1 124 ? -15.103 -3.411 -7.489 1.00 34.16 124 ARG A C 1
ATOM 989 O O . ARG A 1 124 ? -15.849 -4.081 -6.746 1.00 34.16 124 ARG A O 1
#

Sequence (124 aa):
MHLWLELGESVYFGMGRAMLLDRIEEYGSLRKAAESLGMSYRAAWGKLRSTEEVLGEALVETVGTKRGGYRLTPAGRRIRDNFIAWFKAVEEAALIQARHIFGKDVQSYAEREMSEHPDEMKSR